Protein AF-A0A9E1EEL4-F1 (afdb_monomer_lite)

Sequence (65 aa):
MIKVKARANYGFAGTDTEFEEEFPDDTSDIEIEETMKDIVMEQVDWSWEKVEYKLERQLERMEDE

Radius of gyration: 15.9 Å; chains: 1; bounding box: 53×17×32 Å

Foldseek 3Di:
DWKKKKWWDPVPPRPTDIDIDDDDPPDDPVNVCVVVCVVRPVPTDMDMDTPPPPPPPPPVVPVPD

pLDDT: mean 77.24, std 15.14, range [45.69, 92.06]

Structure (mmCIF, N/CA/C/O backbone):
data_AF-A0A9E1EEL4-F1
#
_entry.id   AF-A0A9E1EEL4-F1
#
loop_
_atom_site.group_PDB
_atom_site.id
_atom_site.type_symbol
_atom_site.label_atom_id
_atom_site.label_alt_id
_atom_site.label_comp_id
_atom_site.label_asym_id
_atom_site.label_entity_id
_atom_site.label_seq_id
_atom_site.pdbx_PDB_ins_code
_atom_site.Cartn_x
_atom_site.Cartn_y
_atom_site.Cartn_z
_atom_site.occupancy
_atom_site.B_iso_or_equiv
_atom_site.auth_seq_id
_atom_site.auth_comp_id
_atom_site.auth_asym_id
_atom_site.auth_atom_id
_atom_site.pdbx_PDB_model_num
ATOM 1 N N . MET A 1 1 ? -15.146 -4.249 3.317 1.00 78.44 1 MET A N 1
ATOM 2 C CA . MET A 1 1 ? -13.840 -4.714 2.826 1.00 78.44 1 MET A CA 1
ATOM 3 C C . MET A 1 1 ? -13.195 -3.551 2.107 1.00 78.44 1 MET A C 1
ATOM 5 O O . MET A 1 1 ? -13.879 -2.892 1.323 1.00 78.44 1 MET A O 1
ATOM 9 N N . ILE A 1 2 ? -11.915 -3.294 2.365 1.00 84.69 2 ILE A N 1
ATOM 10 C CA . ILE A 1 2 ? -11.151 -2.232 1.710 1.00 84.69 2 ILE A CA 1
ATO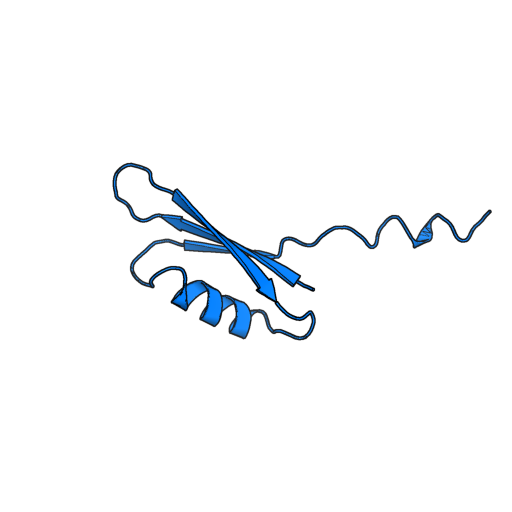M 11 C C . ILE A 1 2 ? -10.561 -2.820 0.436 1.00 84.69 2 ILE A C 1
ATOM 13 O O . ILE A 1 2 ? -9.724 -3.716 0.486 1.00 84.69 2 ILE A O 1
ATOM 17 N N . LYS A 1 3 ? -10.979 -2.309 -0.719 1.00 88.50 3 LYS A N 1
ATOM 18 C CA . LYS A 1 3 ? -10.317 -2.639 -1.977 1.00 88.50 3 LYS A CA 1
ATOM 19 C C . LYS A 1 3 ? -9.142 -1.689 -2.176 1.00 88.50 3 LYS A C 1
ATOM 21 O O . LYS A 1 3 ? -9.291 -0.482 -2.005 1.00 88.50 3 LYS A O 1
ATOM 26 N N . VAL A 1 4 ? -7.985 -2.218 -2.539 1.00 89.81 4 VAL A N 1
ATOM 27 C CA . VAL A 1 4 ? -6.756 -1.450 -2.751 1.00 89.81 4 VAL A CA 1
ATOM 28 C C . VAL A 1 4 ? -6.251 -1.709 -4.156 1.00 89.81 4 VAL A C 1
ATOM 30 O O . VAL A 1 4 ? -6.315 -2.832 -4.654 1.00 89.81 4 VAL A O 1
ATOM 33 N N . LYS A 1 5 ? -5.748 -0.659 -4.798 1.00 90.94 5 LYS A N 1
ATOM 34 C CA . LYS A 1 5 ? -5.121 -0.740 -6.110 1.00 90.94 5 LYS A CA 1
ATOM 35 C C . LYS A 1 5 ? -3.705 -0.190 -6.029 1.00 90.94 5 LYS A C 1
ATOM 37 O O . LYS A 1 5 ? -3.528 0.950 -5.615 1.00 90.94 5 LYS A O 1
ATOM 42 N N . ALA A 1 6 ? -2.714 -0.975 -6.439 1.00 90.00 6 ALA A N 1
ATOM 43 C CA . ALA A 1 6 ? -1.344 -0.512 -6.623 1.00 90.00 6 ALA A CA 1
ATOM 44 C C . ALA A 1 6 ? -0.988 -0.411 -8.102 1.00 90.00 6 ALA A C 1
ATOM 46 O O . ALA A 1 6 ? -1.439 -1.207 -8.927 1.00 90.00 6 ALA A O 1
ATOM 47 N N . ARG A 1 7 ? -0.139 0.558 -8.428 1.00 88.69 7 ARG A N 1
ATOM 48 C CA . ARG A 1 7 ? 0.444 0.749 -9.750 1.00 88.69 7 ARG A CA 1
ATOM 49 C C . ARG A 1 7 ? 1.956 0.744 -9.628 1.00 88.69 7 ARG A C 1
ATOM 51 O O . ARG A 1 7 ? 2.517 1.509 -8.853 1.00 88.69 7 ARG A O 1
ATOM 58 N N . ALA A 1 8 ? 2.590 -0.103 -10.425 1.00 88.31 8 ALA A N 1
ATOM 59 C CA . ALA A 1 8 ? 4.021 -0.341 -10.426 1.00 88.31 8 ALA A CA 1
ATOM 60 C C . ALA A 1 8 ? 4.622 -0.001 -11.791 1.00 88.31 8 ALA A C 1
ATOM 62 O O . ALA A 1 8 ? 4.167 -0.517 -12.818 1.00 88.31 8 ALA A O 1
ATOM 63 N N . ASN A 1 9 ? 5.667 0.822 -11.814 1.00 83.56 9 ASN A N 1
ATOM 64 C CA . ASN A 1 9 ? 6.378 1.185 -13.030 1.00 83.56 9 ASN A CA 1
ATOM 65 C C . ASN A 1 9 ? 7.690 0.403 -13.147 1.00 83.56 9 ASN A C 1
ATOM 67 O O . ASN A 1 9 ? 8.730 0.794 -12.621 1.00 83.56 9 ASN A O 1
ATOM 71 N N . TYR A 1 10 ? 7.662 -0.701 -13.895 1.00 76.06 10 TYR A N 1
ATOM 72 C CA . TYR A 1 10 ? 8.828 -1.577 -14.054 1.00 76.06 10 TYR A CA 1
ATOM 73 C C . TYR A 1 10 ? 9.900 -1.044 -15.022 1.00 76.06 10 TYR A C 1
ATOM 75 O O . TYR A 1 10 ? 10.845 -1.765 -15.338 1.00 76.06 10 TYR A 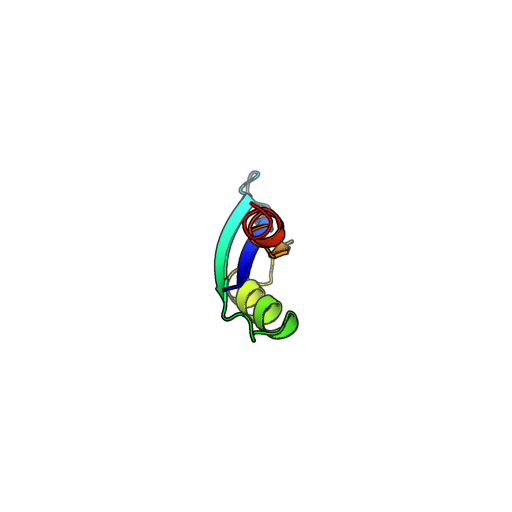O 1
ATOM 83 N N . GLY A 1 11 ? 9.778 0.191 -15.533 1.00 64.81 11 GLY A N 1
ATOM 84 C CA . GLY A 1 11 ? 10.783 0.859 -16.378 1.00 64.81 11 GLY A CA 1
ATOM 85 C C . GLY A 1 11 ? 11.079 0.200 -17.738 1.00 64.81 11 GLY A C 1
ATOM 86 O O . GLY A 1 11 ? 11.725 0.800 -18.597 1.00 64.81 11 GLY A O 1
ATOM 87 N N . PHE A 1 12 ? 10.585 -1.014 -17.980 1.00 60.47 12 PHE A N 1
ATOM 88 C CA . PHE A 1 12 ? 10.747 -1.747 -19.225 1.00 60.47 12 PHE A CA 1
ATOM 89 C C . PHE A 1 12 ? 9.593 -1.379 -20.169 1.00 60.47 12 PHE A C 1
ATOM 91 O O . PHE A 1 12 ? 8.455 -1.819 -20.002 1.00 60.47 12 PHE A O 1
ATOM 98 N N . ALA A 1 13 ? 9.882 -0.514 -21.145 1.00 59.69 13 ALA A N 1
ATOM 99 C CA . ALA A 1 13 ? 8.999 -0.197 -22.273 1.00 59.69 13 ALA A CA 1
ATOM 100 C C . ALA A 1 13 ? 7.546 0.196 -21.908 1.00 59.69 13 ALA A C 1
ATOM 102 O O . ALA A 1 13 ? 6.609 -0.243 -22.568 1.00 59.69 13 ALA A O 1
ATOM 103 N N . GLY A 1 14 ? 7.344 1.024 -20.876 1.00 57.03 14 GLY A N 1
ATOM 104 C CA . GLY A 1 14 ? 6.008 1.542 -20.542 1.00 57.03 14 GLY A CA 1
ATOM 105 C C . GLY A 1 14 ? 5.031 0.488 -20.014 1.00 57.03 14 GLY A C 1
ATOM 106 O O . GLY A 1 14 ? 3.821 0.672 -20.119 1.00 57.03 14 GLY A O 1
ATOM 107 N N . THR A 1 15 ? 5.543 -0.614 -19.464 1.00 66.75 15 THR A N 1
ATOM 108 C CA . THR A 1 15 ? 4.715 -1.619 -18.791 1.00 66.75 15 THR A CA 1
ATOM 109 C C . THR A 1 15 ? 4.403 -1.130 -17.377 1.00 66.75 15 THR A C 1
ATOM 111 O O . THR A 1 15 ? 5.122 -1.438 -16.427 1.00 66.75 15 THR A O 1
ATOM 114 N N . ASP A 1 16 ? 3.366 -0.302 -17.255 1.00 75.31 16 ASP A N 1
ATOM 115 C CA . ASP A 1 16 ? 2.696 -0.093 -15.975 1.00 75.31 16 ASP A CA 1
ATOM 116 C C . ASP A 1 16 ? 1.926 -1.373 -15.636 1.00 75.31 16 ASP A C 1
ATOM 118 O O . ASP A 1 16 ? 1.069 -1.809 -16.409 1.00 75.31 16 ASP A O 1
ATOM 122 N N . THR A 1 17 ? 2.235 -1.980 -14.494 1.00 82.56 17 THR A N 1
ATOM 123 C CA . THR A 1 17 ? 1.485 -3.130 -13.982 1.00 82.56 17 THR A CA 1
ATOM 124 C C . THR A 1 17 ? 0.591 -2.653 -12.850 1.00 82.56 17 THR A C 1
ATOM 126 O O . THR A 1 17 ? 1.052 -1.986 -11.924 1.00 82.56 17 THR 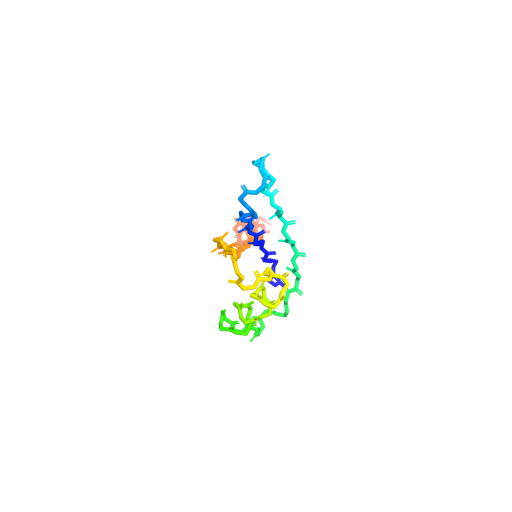A O 1
ATOM 129 N N . GLU A 1 18 ? -0.691 -2.987 -12.928 1.00 87.62 18 GLU A N 1
ATOM 130 C CA . GLU A 1 18 ? -1.671 -2.670 -11.894 1.00 87.62 18 GLU A CA 1
ATOM 131 C C . GLU A 1 18 ? -2.022 -3.942 -11.119 1.00 87.62 18 GLU A C 1
ATOM 133 O O . GLU A 1 18 ? -2.254 -4.994 -11.716 1.00 87.62 18 GLU A O 1
ATOM 138 N N . PHE A 1 19 ? -2.072 -3.836 -9.795 1.00 86.81 19 PHE A N 1
ATOM 139 C CA . PHE A 1 19 ? -2.445 -4.911 -8.882 1.00 86.81 19 PHE A CA 1
ATOM 140 C C . PHE A 1 19 ? -3.649 -4.465 -8.061 1.00 86.81 19 PHE A C 1
ATOM 142 O O . PHE A 1 19 ? -3.699 -3.323 -7.609 1.00 86.81 19 PHE A O 1
ATOM 149 N N . GLU A 1 20 ? -4.616 -5.354 -7.868 1.00 90.75 20 GLU A N 1
ATOM 150 C CA . GLU A 1 20 ? -5.775 -5.110 -7.014 1.00 90.75 20 GLU A CA 1
ATOM 151 C C . GLU A 1 20 ? -5.840 -6.196 -5.945 1.00 90.75 20 GLU A C 1
ATOM 153 O O . GLU A 1 20 ? -5.760 -7.381 -6.270 1.00 90.75 20 GLU A O 1
ATOM 158 N N . GLU A 1 21 ? -6.018 -5.790 -4.692 1.00 89.31 21 GLU A N 1
ATOM 159 C CA . GLU A 1 21 ? -6.209 -6.712 -3.577 1.00 89.31 21 GLU A CA 1
ATOM 160 C C . GLU A 1 21 ? -7.314 -6.209 -2.641 1.00 89.31 21 GLU A C 1
ATOM 162 O O . GLU A 1 21 ? -7.630 -5.017 -2.593 1.00 89.31 21 GLU A O 1
ATOM 167 N N . GLU A 1 22 ? -7.951 -7.137 -1.935 1.00 90.25 22 GLU A N 1
ATOM 168 C CA . GLU A 1 22 ? -9.035 -6.855 -1.003 1.00 90.25 22 GLU A CA 1
ATOM 169 C C . GLU A 1 22 ? -8.580 -7.182 0.415 1.00 90.25 22 GLU A C 1
ATOM 171 O O . GLU A 1 22 ? -8.233 -8.320 0.725 1.00 90.25 22 GLU A O 1
ATOM 176 N N . PHE A 1 23 ? -8.638 -6.179 1.282 1.00 87.75 23 PHE A N 1
ATOM 177 C CA . PHE A 1 23 ? -8.256 -6.274 2.679 1.00 87.75 23 PHE A CA 1
ATOM 178 C C . PHE A 1 23 ? -9.488 -6.190 3.595 1.00 87.75 23 PHE A C 1
ATOM 180 O O . PHE A 1 23 ? -10.508 -5.574 3.247 1.00 87.75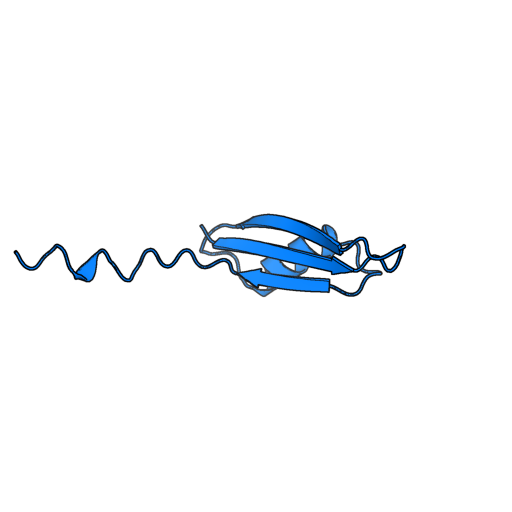 23 PHE A O 1
ATOM 187 N N . PRO A 1 24 ? -9.423 -6.792 4.793 1.00 88.06 24 PRO A N 1
ATOM 188 C CA . PRO A 1 24 ? -10.370 -6.518 5.870 1.00 88.06 24 PRO A CA 1
ATOM 189 C C . PRO A 1 24 ? -10.479 -5.016 6.181 1.00 88.06 24 PRO A C 1
ATOM 191 O O . PRO A 1 24 ? -9.499 -4.285 6.087 1.00 88.06 24 PRO A O 1
ATOM 194 N N . ASP A 1 25 ? -11.658 -4.547 6.609 1.00 83.50 25 ASP A N 1
ATOM 195 C CA . ASP A 1 25 ? -11.859 -3.133 6.995 1.00 83.50 25 ASP A CA 1
ATOM 196 C C . ASP A 1 25 ? -11.051 -2.704 8.229 1.00 83.50 25 ASP A C 1
ATOM 198 O O . ASP A 1 25 ? -10.864 -1.514 8.463 1.00 83.50 25 ASP A O 1
ATOM 202 N N . ASP A 1 26 ? -10.573 -3.677 9.005 1.00 87.94 26 ASP A N 1
ATOM 203 C CA . ASP A 1 26 ? -9.747 -3.467 10.197 1.00 87.94 26 ASP A CA 1
ATOM 204 C C . ASP A 1 26 ? -8.243 -3.392 9.865 1.00 87.94 26 ASP A C 1
ATOM 206 O O . ASP A 1 26 ? -7.426 -3.109 10.737 1.00 87.94 26 ASP A O 1
ATOM 210 N N . THR A 1 27 ? -7.854 -3.647 8.609 1.00 88.12 27 THR A N 1
ATOM 211 C CA . THR A 1 27 ? -6.448 -3.632 8.195 1.00 88.12 27 THR A CA 1
ATOM 212 C C . THR A 1 27 ? -5.928 -2.203 8.102 1.00 88.12 27 THR A C 1
ATOM 214 O O . THR A 1 27 ? -6.500 -1.343 7.427 1.00 88.12 27 THR A O 1
ATOM 217 N N . SER A 1 28 ? -4.806 -1.956 8.776 1.00 90.31 28 SER A N 1
ATOM 218 C CA . SER A 1 28 ? -4.175 -0.640 8.790 1.00 90.31 28 SER A CA 1
ATOM 219 C C . SER A 1 28 ? -3.493 -0.307 7.460 1.00 90.31 28 SER A C 1
ATOM 221 O O . SER A 1 28 ? -3.018 -1.181 6.739 1.00 90.31 28 SER A O 1
ATOM 223 N N . ASP A 1 29 ? -3.375 0.985 7.160 1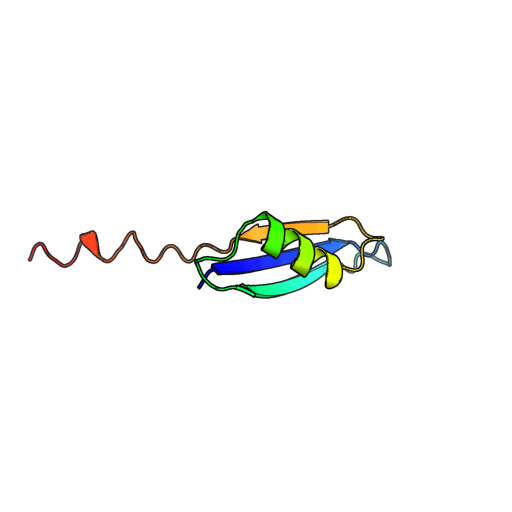.00 90.00 29 ASP A N 1
ATOM 224 C CA . ASP A 1 29 ? -2.684 1.493 5.969 1.00 90.00 29 ASP A CA 1
ATOM 225 C C . ASP A 1 29 ? -1.231 1.000 5.880 1.00 90.00 29 ASP A C 1
ATOM 227 O O . ASP A 1 29 ? -0.730 0.780 4.783 1.00 90.00 29 ASP A O 1
ATOM 231 N N . ILE A 1 30 ? -0.576 0.785 7.027 1.00 91.69 30 ILE A N 1
ATOM 232 C CA . ILE A 1 30 ? 0.795 0.263 7.109 1.00 91.69 30 ILE A CA 1
ATOM 233 C C . ILE A 1 30 ? 0.839 -1.198 6.655 1.00 91.69 30 ILE A C 1
ATOM 235 O O . ILE A 1 30 ? 1.664 -1.547 5.821 1.00 91.69 30 ILE A O 1
ATOM 239 N N . GLU A 1 31 ? -0.066 -2.042 7.157 1.00 92.06 31 GLU A N 1
ATOM 240 C CA . GLU A 1 31 ? -0.130 -3.455 6.757 1.00 92.06 31 GLU A CA 1
ATOM 241 C C . GLU A 1 31 ? -0.499 -3.617 5.279 1.00 92.06 31 GLU A C 1
ATOM 243 O O . GLU A 1 31 ? 0.038 -4.489 4.592 1.00 92.06 31 GLU A O 1
ATOM 248 N N . ILE A 1 32 ? -1.385 -2.751 4.776 1.00 91.00 32 ILE A N 1
ATOM 249 C CA . ILE A 1 32 ? -1.716 -2.682 3.351 1.00 91.00 32 ILE A CA 1
ATOM 250 C C . ILE A 1 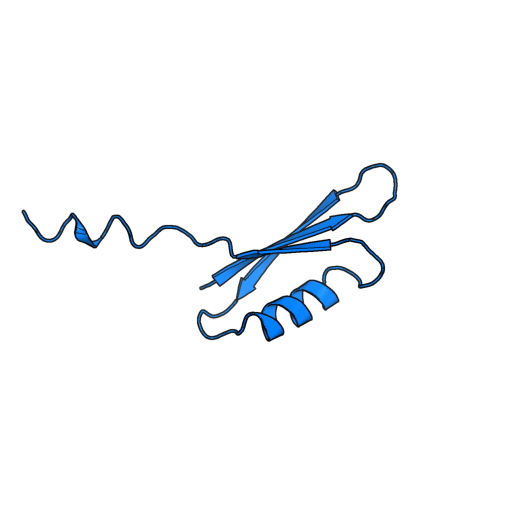32 ? -0.464 -2.316 2.555 1.00 91.00 32 ILE A C 1
ATOM 252 O O . ILE A 1 32 ? -0.135 -3.007 1.597 1.00 91.00 32 ILE A O 1
ATOM 256 N N . GLU A 1 33 ? 0.252 -1.259 2.945 1.00 90.50 33 GLU A N 1
ATOM 257 C CA . GLU A 1 33 ? 1.468 -0.836 2.255 1.00 90.50 33 GLU A CA 1
ATOM 258 C C . GLU A 1 33 ? 2.527 -1.939 2.247 1.00 90.50 33 GLU A C 1
ATOM 260 O O . GLU A 1 33 ? 3.066 -2.232 1.185 1.00 90.50 33 GLU A O 1
ATOM 265 N N . GLU A 1 34 ? 2.797 -2.586 3.383 1.00 91.31 34 GLU A N 1
ATOM 266 C CA . GLU A 1 34 ? 3.761 -3.689 3.463 1.00 91.31 34 GLU A CA 1
ATOM 267 C C . GLU A 1 34 ? 3.369 -4.857 2.551 1.00 91.31 34 GLU A C 1
ATOM 269 O O . GLU A 1 34 ? 4.219 -5.386 1.834 1.00 91.31 34 GLU A O 1
ATOM 274 N N . THR A 1 35 ? 2.083 -5.210 2.513 1.00 90.44 35 THR A N 1
ATOM 275 C CA . THR A 1 35 ? 1.574 -6.276 1.639 1.00 90.44 35 THR A CA 1
ATOM 276 C C . THR A 1 35 ? 1.709 -5.894 0.166 1.00 90.44 35 THR A C 1
ATOM 278 O O . THR A 1 35 ? 2.294 -6.635 -0.623 1.00 90.44 35 THR A O 1
ATOM 281 N N . MET A 1 36 ? 1.236 -4.704 -0.216 1.00 88.81 36 MET A N 1
ATOM 282 C CA . MET A 1 36 ? 1.317 -4.230 -1.599 1.00 88.81 36 MET A CA 1
ATOM 283 C C . MET A 1 36 ? 2.768 -4.043 -2.050 1.00 88.81 36 MET A C 1
ATOM 285 O O . MET A 1 36 ? 3.069 -4.276 -3.216 1.00 88.81 36 MET A O 1
ATOM 289 N N . LYS A 1 37 ? 3.679 -3.686 -1.141 1.00 87.94 37 LYS A N 1
ATOM 290 C CA . LYS A 1 37 ? 5.117 -3.581 -1.405 1.00 87.94 37 LYS A CA 1
ATOM 291 C C . LYS A 1 37 ? 5.769 -4.938 -1.671 1.00 87.94 37 LYS A C 1
ATOM 293 O O . LYS A 1 37 ? 6.684 -5.020 -2.487 1.00 87.94 37 LYS A O 1
ATOM 298 N N . ASP A 1 38 ? 5.319 -5.991 -0.993 1.00 87.75 38 ASP A N 1
ATOM 299 C CA . ASP A 1 38 ? 5.797 -7.356 -1.241 1.00 87.75 38 ASP A CA 1
ATOM 300 C C . ASP A 1 38 ? 5.348 -7.849 -2.631 1.00 87.75 38 ASP A C 1
ATOM 302 O O . ASP A 1 38 ? 6.139 -8.417 -3.387 1.00 87.75 38 ASP A O 1
ATOM 306 N N . ILE A 1 39 ? 4.109 -7.521 -3.023 1.00 85.69 39 ILE A N 1
ATOM 307 C CA . ILE A 1 39 ? 3.553 -7.812 -4.358 1.00 85.69 39 ILE A CA 1
ATOM 308 C C . ILE A 1 39 ? 4.288 -7.017 -5.440 1.00 85.69 39 ILE A C 1
ATOM 310 O O . ILE A 1 39 ? 4.768 -7.561 -6.442 1.00 85.69 39 ILE A O 1
ATOM 314 N N . VAL A 1 40 ? 4.367 -5.702 -5.244 1.00 80.94 40 VAL A N 1
ATOM 315 C CA . VAL A 1 40 ? 5.022 -4.755 -6.136 1.00 80.94 40 VAL A CA 1
ATOM 316 C C . VAL A 1 40 ? 6.508 -4.760 -5.813 1.00 80.94 40 VAL A C 1
ATOM 318 O O . VAL A 1 40 ? 7.017 -3.842 -5.183 1.00 80.94 40 VAL A O 1
ATOM 321 N N . MET A 1 41 ? 7.184 -5.837 -6.225 1.00 76.25 41 MET A N 1
ATOM 322 C CA . MET A 1 41 ? 8.623 -6.074 -6.043 1.00 76.25 41 MET A CA 1
ATOM 323 C C . MET A 1 41 ? 9.422 -4.768 -5.854 1.00 76.25 41 MET A C 1
ATOM 325 O O . MET A 1 41 ? 9.597 -4.031 -6.822 1.00 76.25 41 MET A O 1
ATOM 329 N N . GLU A 1 42 ? 9.917 -4.523 -4.631 1.00 70.25 42 GLU A N 1
ATOM 330 C CA . GLU A 1 42 ? 10.434 -3.250 -4.064 1.00 70.25 42 GLU A CA 1
ATOM 331 C C . GLU A 1 42 ? 11.339 -2.379 -4.969 1.00 70.25 42 GLU A C 1
ATOM 333 O O . GLU A 1 42 ? 11.518 -1.189 -4.723 1.00 70.25 42 GLU A O 1
ATOM 338 N N . GLN A 1 43 ? 11.925 -2.943 -6.024 1.00 70.12 43 GLN A N 1
ATOM 339 C CA . GLN A 1 43 ? 12.880 -2.266 -6.903 1.00 70.12 43 GLN A CA 1
ATOM 340 C C . GLN A 1 43 ? 12.264 -1.305 -7.929 1.00 70.12 43 GLN A C 1
ATOM 342 O O . GLN A 1 43 ? 12.987 -0.814 -8.799 1.00 70.12 43 GLN A O 1
ATOM 347 N N . VAL A 1 44 ? 10.959 -1.041 -7.866 1.00 76.75 44 VAL A N 1
ATOM 348 C CA . VAL A 1 44 ? 10.264 -0.215 -8.860 1.00 76.75 44 VAL A CA 1
ATOM 349 C C . VAL A 1 44 ? 9.553 0.967 -8.238 1.00 76.75 44 VAL A C 1
ATOM 351 O O . VAL A 1 44 ? 9.179 0.931 -7.073 1.00 76.75 44 VAL A O 1
ATOM 354 N N . ASP A 1 45 ? 9.382 2.029 -9.022 1.00 85.00 45 ASP A N 1
ATOM 355 C CA . ASP A 1 45 ? 8.568 3.167 -8.608 1.00 85.00 45 ASP A CA 1
ATOM 356 C C . ASP A 1 45 ? 7.107 2.719 -8.571 1.00 85.00 45 ASP A C 1
ATOM 358 O O . ASP A 1 45 ? 6.591 2.188 -9.560 1.00 85.00 45 ASP A O 1
ATOM 362 N N . TRP A 1 46 ? 6.462 2.854 -7.417 1.00 87.94 46 TRP A N 1
ATOM 363 C CA . TRP A 1 46 ? 5.095 2.393 -7.245 1.00 87.94 46 TRP A CA 1
ATOM 364 C C . TRP A 1 46 ? 4.312 3.246 -6.263 1.00 87.94 46 TRP A C 1
ATOM 366 O O . TRP A 1 46 ? 4.863 3.936 -5.406 1.00 87.94 46 TRP A O 1
ATOM 376 N N . SER A 1 47 ? 2.997 3.183 -6.405 1.00 89.25 47 SER A N 1
ATOM 377 C CA . SER A 1 47 ? 2.045 3.824 -5.512 1.00 89.25 47 SER A CA 1
ATOM 378 C C . SER A 1 47 ? 0.818 2.942 -5.339 1.00 89.25 47 SER A C 1
ATOM 380 O O . SER A 1 47 ? 0.545 2.067 -6.163 1.00 89.25 47 SER A O 1
ATOM 382 N N . TRP A 1 48 ? 0.068 3.171 -4.266 1.00 91.38 48 TRP A N 1
ATOM 383 C CA . TRP A 1 48 ? -1.196 2.493 -4.018 1.00 91.38 48 TRP A CA 1
ATOM 384 C C . TRP A 1 48 ? -2.264 3.467 -3.530 1.00 91.38 48 TRP A C 1
ATOM 386 O O . TRP A 1 48 ? -1.962 4.519 -2.967 1.00 91.38 48 TRP A O 1
ATOM 396 N N . GLU A 1 49 ? -3.523 3.117 -3.773 1.00 90.81 49 GLU A N 1
ATOM 397 C CA . GLU A 1 49 ? -4.690 3.882 -3.349 1.00 90.81 49 GLU A CA 1
ATOM 398 C C . GLU A 1 49 ? -5.811 2.959 -2.856 1.00 90.81 49 GLU A C 1
ATOM 400 O O . GLU A 1 49 ? -6.032 1.868 -3.393 1.00 90.81 49 GLU A O 1
ATOM 405 N N . LYS A 1 50 ? -6.542 3.406 -1.827 1.00 89.31 50 LYS A N 1
ATOM 406 C CA . LYS A 1 50 ? -7.780 2.751 -1.396 1.00 89.31 50 LYS A CA 1
ATOM 407 C C . LYS A 1 50 ? -8.878 3.083 -2.397 1.00 89.31 50 LYS A C 1
ATOM 409 O O . LYS A 1 50 ? -9.267 4.238 -2.561 1.00 89.31 50 LYS A O 1
ATOM 414 N N . VAL A 1 51 ? -9.416 2.053 -3.030 1.00 84.38 51 VAL A N 1
ATOM 415 C CA . VAL A 1 51 ? -10.618 2.134 -3.852 1.00 84.38 51 VAL A CA 1
ATOM 416 C C . VAL A 1 51 ? -11.809 2.100 -2.898 1.00 84.38 51 VAL A C 1
ATOM 418 O O . VAL A 1 51 ? -12.451 1.069 -2.697 1.00 84.38 51 VAL A O 1
ATOM 421 N N . GLU A 1 52 ? -12.087 3.236 -2.257 1.00 67.06 52 GLU A N 1
ATOM 422 C CA . GLU A 1 52 ? -13.313 3.401 -1.482 1.00 67.06 52 GLU A CA 1
ATOM 423 C C . GLU A 1 52 ? -14.502 3.279 -2.440 1.00 67.06 52 GLU A C 1
ATOM 425 O O . GLU A 1 52 ? -14.807 4.184 -3.226 1.00 67.06 52 GLU A O 1
ATOM 430 N N . TYR A 1 53 ? -15.207 2.148 -2.389 1.00 57.31 53 TYR A N 1
ATOM 431 C CA . TYR A 1 53 ? -16.557 2.105 -2.920 1.00 57.31 53 TYR A CA 1
ATOM 432 C C . TYR A 1 53 ? -17.359 3.130 -2.120 1.00 57.31 53 TYR A C 1
ATOM 434 O O . TYR A 1 53 ? -17.651 2.911 -0.949 1.00 57.31 53 TYR A O 1
ATOM 442 N N . LYS A 1 54 ? -17.702 4.264 -2.742 1.00 49.25 54 LYS A N 1
ATOM 443 C CA . LYS A 1 54 ? -18.678 5.248 -2.243 1.00 49.25 54 LYS A CA 1
ATOM 444 C C . LYS A 1 54 ? -20.060 4.599 -2.069 1.00 49.25 54 LYS A C 1
ATOM 446 O O . LYS A 1 54 ? -21.001 4.941 -2.781 1.00 49.25 54 LYS A O 1
ATOM 451 N N . LEU A 1 55 ? -20.198 3.646 -1.158 1.00 52.16 55 LEU A N 1
ATOM 452 C CA . LEU A 1 55 ? -21.460 2.978 -0.865 1.00 52.16 55 LEU A CA 1
ATOM 453 C C . LEU A 1 55 ? -22.220 3.666 0.276 1.00 52.16 55 LEU A C 1
ATOM 455 O O . LEU A 1 55 ? -23.403 3.407 0.457 1.00 52.16 55 LEU A O 1
ATOM 459 N N . GLU A 1 56 ? -21.617 4.647 0.951 1.00 50.34 56 GLU A N 1
ATOM 460 C CA . GLU A 1 56 ? -22.231 5.318 2.106 1.00 50.34 56 GLU A CA 1
ATOM 461 C C . GLU A 1 56 ? -22.855 6.691 1.818 1.00 50.34 56 GLU A C 1
ATOM 463 O O . GLU A 1 56 ? -23.132 7.446 2.738 1.00 50.34 56 GLU A O 1
ATOM 468 N N . ARG A 1 57 ? -23.138 7.049 0.555 1.00 45.69 57 ARG A N 1
ATOM 469 C CA . ARG A 1 57 ? -23.896 8.292 0.267 1.00 45.69 57 ARG A CA 1
ATOM 470 C C . ARG A 1 57 ? -25.264 8.101 -0.378 1.00 45.69 57 ARG A C 1
ATOM 472 O O . ARG A 1 57 ? -25.878 9.084 -0.789 1.00 45.69 57 ARG A O 1
ATOM 479 N N . GLN A 1 58 ? -25.747 6.863 -0.478 1.00 45.75 58 GLN A N 1
ATOM 480 C CA . GLN A 1 58 ? -27.090 6.574 -0.999 1.00 45.75 58 GLN A CA 1
ATOM 481 C C . GLN A 1 58 ? -28.021 5.849 -0.019 1.00 45.75 58 GLN A C 1
ATOM 483 O O . GLN A 1 58 ? -29.223 5.850 -0.268 1.00 45.75 58 GLN A O 1
ATOM 488 N N . LEU A 1 59 ? -27.529 5.301 1.097 1.00 52.47 59 LEU A N 1
ATOM 489 C CA . LEU A 1 59 ? -28.394 4.648 2.090 1.00 52.47 59 LEU A CA 1
ATOM 490 C C . LEU A 1 59 ? -29.113 5.635 3.029 1.00 52.47 59 LEU A C 1
ATOM 492 O O . LEU A 1 59 ? -30.264 5.391 3.360 1.00 52.47 59 LEU A O 1
ATOM 496 N N . GLU A 1 60 ? -28.540 6.806 3.330 1.00 52.81 60 GLU A N 1
ATOM 497 C CA . GLU A 1 60 ? -29.209 7.839 4.154 1.00 52.81 60 GLU A CA 1
ATOM 498 C C . GLU A 1 60 ? -30.371 8.573 3.452 1.00 52.81 60 GLU A C 1
ATOM 500 O O . GLU A 1 60 ? -31.025 9.414 4.059 1.00 52.81 60 GLU A O 1
ATOM 505 N N . ARG A 1 61 ? -30.646 8.306 2.165 1.00 53.72 61 ARG A N 1
ATOM 506 C CA . ARG A 1 61 ? -31.714 8.997 1.412 1.00 53.72 61 ARG A CA 1
ATOM 507 C C . ARG A 1 61 ? -32.949 8.136 1.137 1.00 53.72 61 ARG A C 1
ATOM 509 O O . ARG A 1 61 ? -33.826 8.584 0.407 1.00 53.72 61 ARG A O 1
ATOM 516 N N . MET A 1 62 ? -33.006 6.915 1.672 1.00 55.59 62 MET A N 1
ATOM 517 C CA . MET A 1 62 ? -34.143 5.997 1.497 1.00 55.59 62 MET A CA 1
ATOM 518 C C . MET A 1 62 ? -34.904 5.684 2.794 1.00 55.59 62 MET A C 1
ATOM 520 O O . MET A 1 62 ? -35.839 4.894 2.744 1.00 55.59 62 MET A O 1
ATOM 524 N N . GLU A 1 63 ? -34.562 6.302 3.930 1.00 57.12 63 GLU A N 1
ATOM 525 C CA . GLU A 1 63 ? -35.331 6.159 5.184 1.00 57.12 63 GLU A CA 1
ATOM 526 C C . GLU A 1 63 ? -36.323 7.314 5.442 1.00 57.12 63 GLU A C 1
ATOM 528 O O . GLU A 1 63 ? -36.958 7.346 6.492 1.00 57.12 63 GLU A O 1
ATOM 533 N N . ASP A 1 64 ? -36.498 8.235 4.486 1.00 54.56 64 ASP A N 1
ATOM 534 C CA . ASP A 1 64 ? -37.343 9.437 4.633 1.00 54.56 64 ASP A CA 1
ATOM 535 C C . ASP A 1 64 ? -38.568 9.472 3.684 1.00 54.56 64 ASP A C 1
ATOM 537 O O . ASP A 1 64 ? -39.037 10.551 3.322 1.00 54.56 64 ASP A O 1
ATOM 541 N N . GLU A 1 65 ? -39.111 8.317 3.266 1.00 50.91 65 GLU A N 1
ATOM 542 C CA . GLU A 1 65 ? -40.393 8.263 2.522 1.00 50.91 65 GLU A CA 1
ATOM 543 C C . GLU A 1 65 ? -41.390 7.230 3.071 1.00 50.91 65 GLU A C 1
ATOM 545 O O . GLU A 1 65 ? -40.996 6.059 3.285 1.00 50.91 65 GLU A O 1
#

Secondary structure (DSSP, 8-state):
-EEEEEEEE--STT-EEEEEEEE-TT--HHHHHHHHHHHS-TTSEEEEEEE----TTSGGGSS--